Protein AF-A0A1E7NFL4-F1 (afdb_monomer)

Radius of gyration: 15.81 Å; Cα contacts (8 Å, |Δi|>4): 290; chains: 1; bounding box: 41×36×41 Å

Solvent-accessible surface area (backbone atoms only — not comparable to full-atom values): 8988 Å² total; per-residue (Å²): 135,81,64,48,80,35,63,82,38,71,66,28,49,54,52,37,51,53,41,48,61,56,26,74,78,35,94,58,37,46,62,51,63,49,19,28,38,31,76,97,78,57,69,37,39,40,35,35,43,35,38,39,38,84,53,74,52,49,73,69,53,46,53,51,51,53,48,47,70,73,56,59,81,64,55,93,66,40,46,73,45,66,51,76,75,41,83,42,77,60,50,99,85,60,69,61,35,41,32,27,46,34,39,37,36,48,76,66,63,48,101,82,66,69,34,75,45,59,26,43,38,33,35,38,71,56,61,34,39,37,38,42,33,44,32,37,64,92,52,74,86,63,41,66,58,51,52,33,50,51,54,48,54,50,50,55,57,57,64,72,73,113

Structure (mmCIF, N/CA/C/O backbone):
data_AF-A0A1E7NFL4-F1
#
_entry.id   AF-A0A1E7NFL4-F1
#
loop_
_atom_site.group_PDB
_atom_site.id
_atom_site.type_symbol
_atom_site.label_atom_id
_atom_site.label_alt_id
_atom_site.label_comp_id
_atom_site.label_asym_id
_atom_site.label_entity_id
_atom_site.label_seq_id
_atom_site.pdbx_PDB_ins_code
_atom_site.Cartn_x
_atom_site.Cartn_y
_atom_site.Cartn_z
_atom_site.occupancy
_atom_site.B_iso_or_equiv
_atom_site.auth_seq_id
_atom_site.auth_comp_id
_atom_site.auth_asym_id
_atom_site.auth_atom_id
_atom_site.pdbx_PDB_model_num
ATOM 1 N N . MET A 1 1 ? 3.216 -20.822 -11.604 1.00 42.62 1 MET A N 1
ATOM 2 C CA . MET A 1 1 ? 3.741 -20.944 -10.227 1.00 42.62 1 MET A CA 1
ATOM 3 C C . MET A 1 1 ? 3.731 -19.546 -9.633 1.00 42.62 1 MET A C 1
ATOM 5 O O . MET A 1 1 ? 4.211 -18.642 -10.302 1.00 42.62 1 MET A O 1
ATOM 9 N N . GLY A 1 2 ? 3.059 -19.347 -8.496 1.00 62.16 2 GLY A N 1
ATOM 10 C CA . GLY A 1 2 ? 2.881 -18.023 -7.884 1.00 62.16 2 GLY A CA 1
ATOM 11 C C . GLY A 1 2 ? 4.142 -17.530 -7.170 1.00 62.16 2 GLY A C 1
ATOM 12 O O . GLY A 1 2 ? 5.002 -18.336 -6.819 1.00 62.16 2 GLY A O 1
ATOM 13 N N . MET A 1 3 ? 4.249 -16.214 -6.976 1.00 72.50 3 MET A N 1
ATOM 14 C CA . MET A 1 3 ? 5.311 -15.600 -6.170 1.00 72.50 3 MET A CA 1
ATOM 15 C C . MET A 1 3 ? 5.222 -16.091 -4.722 1.00 72.50 3 MET A C 1
ATOM 17 O O . MET A 1 3 ? 4.127 -16.214 -4.174 1.00 72.50 3 MET A O 1
ATOM 21 N N . ALA A 1 4 ? 6.366 -16.370 -4.101 1.00 76.12 4 ALA A N 1
ATOM 22 C CA . ALA A 1 4 ? 6.408 -16.786 -2.706 1.00 76.12 4 ALA A CA 1
ATOM 23 C C . ALA A 1 4 ? 6.430 -15.557 -1.792 1.00 76.12 4 ALA A C 1
ATOM 25 O O . ALA A 1 4 ? 7.061 -14.544 -2.106 1.00 76.12 4 ALA A O 1
ATOM 26 N N . ARG A 1 5 ? 5.773 -15.659 -0.633 1.00 82.44 5 ARG A N 1
ATOM 27 C CA . ARG A 1 5 ? 5.904 -14.653 0.422 1.00 82.44 5 ARG A CA 1
ATOM 28 C C . ARG A 1 5 ? 7.361 -14.598 0.875 1.00 82.44 5 ARG A C 1
ATOM 30 O O . ARG A 1 5 ? 7.918 -15.610 1.296 1.00 82.44 5 ARG A O 1
ATOM 37 N N . ASN A 1 6 ? 7.964 -13.418 0.816 1.00 84.75 6 ASN A N 1
ATOM 38 C CA . ASN A 1 6 ? 9.327 -13.177 1.265 1.00 84.75 6 ASN A CA 1
ATOM 39 C C . ASN A 1 6 ? 9.434 -11.815 1.959 1.00 84.75 6 ASN A C 1
ATOM 41 O O . ASN A 1 6 ? 9.888 -10.816 1.392 1.00 84.75 6 ASN A O 1
ATOM 45 N N . ASP A 1 7 ? 9.083 -11.806 3.241 1.00 81.88 7 ASP A N 1
ATOM 46 C CA . ASP A 1 7 ? 9.141 -10.614 4.093 1.00 81.88 7 ASP A CA 1
ATOM 47 C C . ASP A 1 7 ? 10.580 -10.178 4.443 1.00 81.88 7 ASP A C 1
ATOM 49 O O . ASP A 1 7 ? 10.781 -9.146 5.094 1.00 81.88 7 ASP A O 1
ATOM 53 N N . HIS A 1 8 ? 11.583 -10.948 4.010 1.00 84.31 8 HIS A N 1
ATOM 54 C CA . HIS A 1 8 ? 13.008 -10.666 4.193 1.00 84.31 8 HIS A CA 1
ATOM 55 C C . HIS A 1 8 ? 13.695 -10.169 2.909 1.00 84.31 8 HIS A C 1
ATOM 57 O O . HIS A 1 8 ? 14.888 -9.849 2.956 1.00 84.31 8 HIS A O 1
ATOM 63 N N . SER A 1 9 ? 12.957 -10.078 1.795 1.00 83.75 9 SER A N 1
ATOM 64 C CA . SER A 1 9 ? 13.431 -9.496 0.533 1.00 83.75 9 SER A CA 1
ATOM 65 C C . SER A 1 9 ? 13.884 -8.046 0.710 1.00 83.75 9 SER A C 1
ATOM 67 O O . SER A 1 9 ? 13.502 -7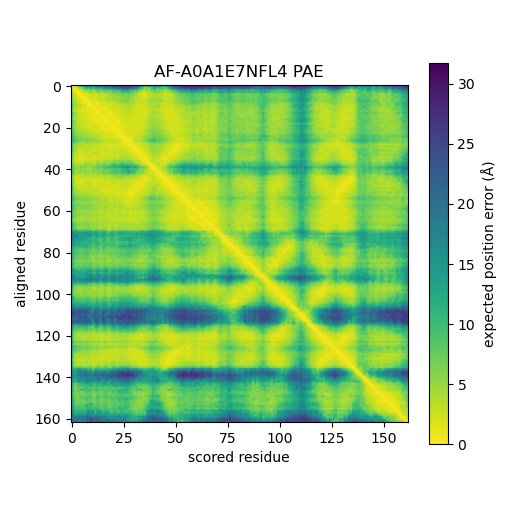.360 1.667 1.00 83.75 9 SER A O 1
ATOM 69 N 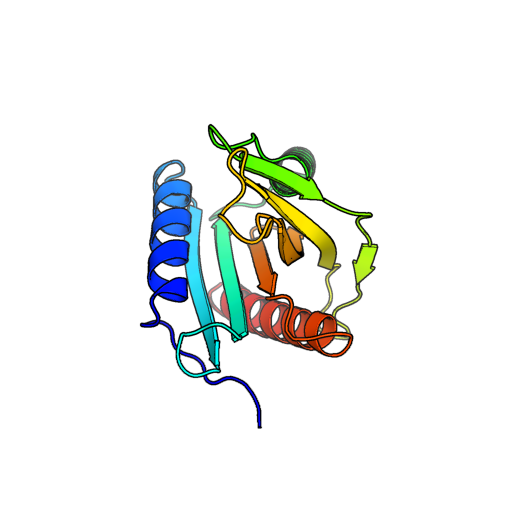N . ASN A 1 10 ? 14.701 -7.556 -0.224 1.00 82.12 10 ASN A N 1
ATOM 70 C CA . ASN A 1 10 ? 15.145 -6.161 -0.189 1.00 82.12 10 ASN A CA 1
ATOM 71 C C . ASN A 1 10 ? 13.955 -5.203 -0.321 1.00 82.12 10 ASN A C 1
ATOM 73 O O . ASN A 1 10 ? 13.882 -4.208 0.401 1.00 82.12 10 ASN A O 1
ATOM 77 N N . MET A 1 11 ? 12.980 -5.570 -1.154 1.00 80.31 11 MET A N 1
ATOM 78 C CA . MET A 1 11 ? 11.744 -4.816 -1.322 1.00 80.31 11 MET A CA 1
ATOM 79 C C . MET A 1 11 ? 10.913 -4.765 -0.029 1.00 80.31 11 MET A C 1
ATOM 81 O O . MET A 1 11 ? 10.497 -3.690 0.401 1.00 80.31 11 MET A O 1
ATOM 85 N N . ALA A 1 12 ? 10.735 -5.901 0.658 1.00 83.50 12 ALA A N 1
ATOM 86 C CA . ALA A 1 12 ? 10.023 -5.935 1.938 1.00 83.50 12 ALA A CA 1
ATOM 87 C C . ALA A 1 12 ? 10.694 -5.066 3.009 1.00 83.50 12 ALA A C 1
ATOM 89 O O . ALA A 1 12 ? 10.008 -4.427 3.804 1.00 83.50 12 ALA A O 1
ATOM 90 N N . LYS A 1 13 ? 12.033 -5.046 3.050 1.00 87.25 13 LYS A N 1
ATOM 91 C CA . LYS A 1 13 ? 12.793 -4.224 4.003 1.00 87.25 13 LYS A CA 1
ATOM 92 C C . LYS A 1 13 ? 12.604 -2.732 3.741 1.00 87.25 13 LYS A C 1
ATOM 94 O O . LYS A 1 13 ? 12.324 -2.008 4.693 1.00 87.25 13 LYS A O 1
ATOM 99 N N . LEU A 1 14 ? 12.724 -2.304 2.482 1.00 84.69 14 LEU A N 1
ATOM 100 C CA . LEU A 1 14 ? 12.541 -0.907 2.079 1.00 84.69 14 LEU A CA 1
ATOM 101 C C . LEU A 1 14 ? 11.153 -0.403 2.488 1.00 84.69 14 LEU A C 1
ATOM 103 O O . LEU A 1 14 ? 11.016 0.575 3.216 1.00 84.69 14 LEU A O 1
ATOM 107 N N . ILE A 1 15 ? 10.123 -1.144 2.096 1.00 85.44 15 ILE A N 1
ATOM 108 C CA . ILE A 1 15 ? 8.734 -0.757 2.329 1.00 85.44 15 ILE A CA 1
ATOM 109 C C . ILE A 1 15 ? 8.381 -0.809 3.818 1.00 85.44 15 ILE A C 1
ATOM 111 O O . ILE A 1 15 ? 7.658 0.050 4.321 1.00 85.44 15 ILE A O 1
ATOM 115 N N . ARG A 1 16 ? 8.937 -1.768 4.567 1.00 89.19 16 ARG A N 1
ATOM 116 C CA . ARG A 1 16 ? 8.783 -1.809 6.025 1.00 89.19 16 ARG A CA 1
ATOM 117 C C . ARG A 1 16 ? 9.377 -0.569 6.681 1.00 89.19 16 ARG A C 1
ATOM 119 O O . ARG A 1 16 ? 8.759 -0.028 7.593 1.00 89.19 16 ARG A O 1
ATOM 126 N N . GLN A 1 17 ? 10.547 -0.119 6.232 1.00 88.44 17 GLN A N 1
ATOM 127 C CA . GLN A 1 17 ? 11.176 1.090 6.756 1.00 88.44 17 GLN A CA 1
ATOM 128 C C . GLN A 1 17 ? 10.303 2.326 6.501 1.00 88.44 17 GLN A C 1
ATOM 130 O O . GLN A 1 17 ? 10.087 3.113 7.421 1.00 88.44 17 GLN A O 1
ATOM 135 N N . GLU A 1 18 ? 9.760 2.477 5.291 1.00 86.12 18 GLU A N 1
ATOM 136 C CA . GLU A 1 18 ? 8.845 3.575 4.949 1.00 86.12 18 GLU A CA 1
ATOM 137 C C . GLU A 1 18 ? 7.557 3.531 5.780 1.00 86.12 18 GLU A C 1
ATOM 139 O O . GLU A 1 18 ? 7.163 4.529 6.387 1.00 86.12 18 GLU A O 1
ATOM 144 N N . SER A 1 19 ? 6.946 2.350 5.877 1.00 87.56 19 SER A N 1
ATOM 145 C CA . SER A 1 19 ? 5.738 2.103 6.662 1.00 87.56 19 SER A CA 1
ATOM 146 C C . SER A 1 19 ? 5.940 2.436 8.143 1.00 87.56 19 SER A C 1
ATOM 148 O O . SER A 1 19 ? 5.137 3.147 8.747 1.00 87.56 19 SER A O 1
ATOM 150 N N . GLN A 1 20 ? 7.044 1.978 8.736 1.00 89.12 20 GLN A N 1
ATOM 151 C CA . GLN A 1 20 ? 7.377 2.265 10.131 1.00 89.12 20 GLN A CA 1
ATOM 152 C C . GLN A 1 20 ? 7.687 3.747 10.355 1.00 89.12 20 GLN A C 1
ATOM 154 O O . GLN A 1 20 ? 7.259 4.305 11.362 1.00 89.12 20 GLN A O 1
ATOM 159 N N . ALA A 1 21 ? 8.382 4.404 9.423 1.00 87.56 21 ALA A N 1
ATOM 160 C CA . ALA A 1 21 ? 8.667 5.834 9.511 1.00 87.56 21 ALA A CA 1
ATOM 161 C C . ALA A 1 21 ? 7.396 6.692 9.422 1.00 87.56 21 ALA A C 1
ATOM 163 O O . ALA A 1 21 ? 7.332 7.753 10.046 1.00 87.56 21 ALA A O 1
ATOM 164 N N . LEU A 1 22 ? 6.388 6.246 8.665 1.00 85.56 22 LEU A N 1
ATOM 165 C CA . LEU A 1 22 ? 5.081 6.894 8.624 1.00 85.56 22 LEU A CA 1
ATOM 166 C C . LEU A 1 22 ? 4.306 6.661 9.925 1.00 85.56 22 LEU A C 1
ATOM 168 O O . LEU A 1 22 ? 3.847 7.627 10.531 1.00 85.56 22 LEU A O 1
ATOM 172 N N . ALA A 1 23 ? 4.212 5.409 10.380 1.00 88.00 23 ALA A N 1
ATOM 173 C CA . ALA A 1 23 ? 3.509 5.051 11.612 1.00 88.00 23 ALA A CA 1
ATOM 174 C C . ALA A 1 23 ? 4.121 5.728 12.848 1.00 88.00 23 ALA A C 1
ATOM 176 O O . ALA A 1 23 ? 3.397 6.224 13.695 1.00 88.00 23 ALA A O 1
ATOM 177 N N . ALA A 1 24 ? 5.447 5.874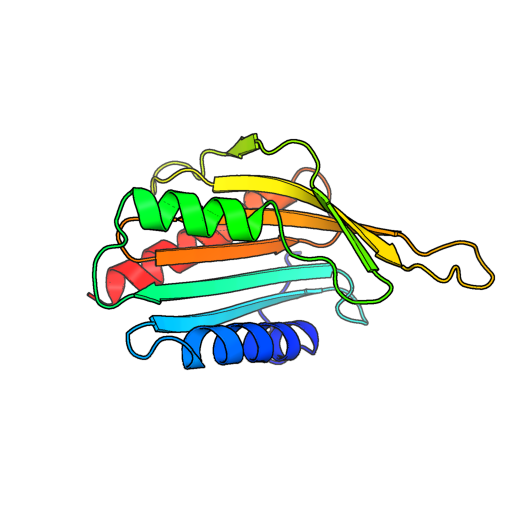 12.920 1.00 89.56 24 ALA A N 1
ATOM 178 C CA . ALA A 1 24 ? 6.121 6.549 14.033 1.00 89.56 24 ALA A CA 1
ATOM 179 C C . ALA A 1 24 ? 5.716 8.028 14.216 1.00 89.56 24 ALA A C 1
ATOM 181 O O . ALA A 1 24 ? 5.965 8.603 15.274 1.00 89.56 24 ALA A O 1
ATOM 182 N N . ARG A 1 25 ? 5.094 8.657 13.207 1.00 89.50 25 ARG A N 1
ATOM 183 C CA . ARG A 1 25 ? 4.550 10.024 13.307 1.00 89.50 25 ARG A CA 1
ATOM 184 C C . ARG A 1 25 ? 3.199 10.071 14.028 1.00 89.50 25 ARG A C 1
ATOM 186 O O . ARG A 1 25 ? 2.769 11.160 14.403 1.00 89.50 25 ARG A O 1
ATOM 193 N N . TYR A 1 26 ? 2.549 8.922 14.208 1.00 88.25 26 TYR A N 1
ATOM 194 C CA . TYR A 1 26 ? 1.193 8.787 14.730 1.00 88.25 26 TYR A CA 1
ATOM 195 C C . TYR A 1 26 ? 1.141 7.653 15.771 1.00 88.25 26 TYR A C 1
ATOM 197 O O . TYR A 1 26 ? 1.154 6.480 15.406 1.00 88.25 26 TYR A O 1
ATOM 205 N N . PRO A 1 27 ? 1.103 7.966 17.077 1.00 88.19 27 PRO A N 1
ATOM 206 C CA . PRO A 1 27 ? 1.218 6.958 18.134 1.00 88.19 27 PRO A CA 1
ATOM 207 C C . PRO A 1 27 ? 0.044 5.968 18.193 1.00 88.19 27 PRO A C 1
ATOM 209 O O . PRO A 1 27 ? 0.203 4.894 18.760 1.00 88.19 27 PRO A O 1
ATOM 212 N N . ASP A 1 28 ? -1.101 6.322 17.610 1.00 90.38 28 ASP A N 1
ATOM 213 C CA . ASP A 1 28 ? -2.316 5.508 17.490 1.00 90.38 28 ASP A CA 1
ATOM 214 C C . ASP A 1 28 ? -2.389 4.723 16.169 1.00 90.38 28 ASP A C 1
ATOM 216 O O . ASP A 1 28 ? -3.452 4.211 15.812 1.00 90.38 28 ASP A O 1
ATOM 220 N N . VAL A 1 29 ? -1.289 4.683 15.405 1.00 90.25 29 VAL A N 1
ATOM 221 C CA . VAL A 1 29 ? -1.194 3.973 14.129 1.00 90.25 29 VAL A CA 1
ATOM 222 C C . VAL A 1 29 ? -0.184 2.839 14.227 1.00 90.25 29 VAL A C 1
ATOM 224 O O . VAL A 1 29 ? 1.010 3.027 14.464 1.00 90.25 29 VAL A O 1
ATOM 227 N N . HIS A 1 30 ? -0.661 1.640 13.934 1.00 89.12 30 HIS A N 1
ATOM 228 C CA . HIS A 1 30 ? 0.133 0.434 13.810 1.00 89.12 30 HIS A CA 1
ATOM 229 C C . HIS A 1 30 ? 0.311 0.095 12.342 1.00 89.12 30 HIS A C 1
ATOM 231 O O . HIS A 1 30 ? -0.603 0.264 11.541 1.00 89.12 30 HIS A O 1
ATOM 237 N N . SER A 1 31 ? 1.493 -0.390 11.968 1.00 89.25 31 SER A N 1
ATOM 238 C CA . SER A 1 31 ? 1.740 -0.787 10.587 1.00 89.25 31 SER 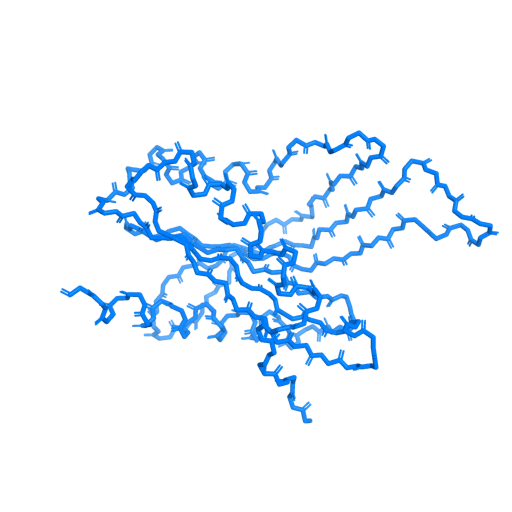A CA 1
ATOM 239 C C . SER A 1 31 ? 2.259 -2.203 10.470 1.00 89.25 31 SER A C 1
ATOM 241 O O . SER A 1 31 ? 2.939 -2.731 11.352 1.00 89.25 31 SER A O 1
ATOM 243 N N . THR A 1 32 ? 1.927 -2.824 9.350 1.00 86.62 32 THR A N 1
ATOM 244 C CA . THR A 1 32 ? 2.415 -4.137 8.971 1.00 86.62 32 THR A CA 1
ATOM 245 C C . THR A 1 32 ? 2.757 -4.139 7.490 1.00 86.62 32 THR A C 1
ATOM 247 O O . THR A 1 32 ? 2.188 -3.397 6.687 1.00 86.62 32 THR A O 1
ATOM 250 N N . THR A 1 33 ? 3.734 -4.962 7.129 1.00 86.62 33 THR A N 1
ATOM 251 C CA . THR A 1 33 ? 4.244 -5.039 5.764 1.00 86.62 33 THR A CA 1
ATOM 252 C C . THR A 1 33 ? 4.375 -6.491 5.362 1.00 86.62 33 THR A C 1
ATOM 254 O O . THR A 1 33 ? 4.875 -7.314 6.133 1.00 86.62 33 THR A O 1
ATOM 257 N N . THR A 1 34 ? 3.962 -6.805 4.142 1.00 83.94 34 THR A N 1
ATOM 258 C CA . THR A 1 34 ? 4.205 -8.108 3.517 1.00 83.94 34 THR A CA 1
ATOM 259 C C . THR A 1 34 ? 4.656 -7.896 2.088 1.00 83.94 34 THR A C 1
ATOM 261 O O . THR A 1 34 ? 4.222 -6.950 1.428 1.00 83.94 34 THR A O 1
ATOM 264 N N . ALA A 1 35 ? 5.537 -8.770 1.615 1.00 85.00 35 ALA A N 1
ATOM 265 C CA . ALA A 1 35 ? 5.914 -8.801 0.214 1.00 85.00 35 ALA A CA 1
ATOM 266 C C . ALA A 1 35 ? 5.890 -10.228 -0.324 1.00 85.00 35 ALA A C 1
ATOM 268 O O . ALA A 1 35 ? 6.332 -11.174 0.329 1.00 85.00 35 ALA A O 1
ATOM 269 N N . TYR A 1 36 ? 5.422 -10.349 -1.553 1.00 81.44 36 TYR A N 1
ATOM 270 C CA . TYR A 1 36 ? 5.579 -11.509 -2.406 1.00 81.44 36 TYR A CA 1
ATOM 271 C C . TYR A 1 36 ? 6.572 -11.119 -3.484 1.00 81.44 36 TYR A C 1
ATOM 273 O O . TYR A 1 36 ? 6.384 -10.094 -4.132 1.00 81.44 36 TYR A O 1
ATOM 281 N N . VAL A 1 37 ? 7.633 -11.898 -3.654 1.00 81.12 37 VAL A N 1
ATOM 282 C CA . VAL A 1 37 ? 8.658 -11.605 -4.661 1.00 81.12 37 VAL A CA 1
ATOM 283 C C . VAL A 1 37 ? 8.925 -12.834 -5.514 1.00 81.12 37 VAL A C 1
ATOM 285 O O . VAL A 1 37 ? 8.700 -13.976 -5.101 1.00 81.12 37 VAL A O 1
ATOM 288 N N . GLY A 1 38 ? 9.387 -12.593 -6.728 1.00 76.50 38 GLY A N 1
ATOM 289 C CA . GLY A 1 38 ? 9.797 -13.602 -7.683 1.00 76.50 38 GLY A CA 1
ATOM 290 C C . GLY A 1 38 ? 10.800 -13.028 -8.674 1.00 76.50 38 GLY A C 1
ATOM 291 O O . GLY A 1 38 ? 11.008 -11.819 -8.756 1.00 76.50 38 GLY A O 1
ATOM 292 N N . GLY A 1 39 ? 11.401 -13.914 -9.463 1.00 73.94 39 GLY A N 1
ATOM 293 C CA . GLY A 1 39 ? 12.563 -13.560 -10.272 1.00 73.94 39 GLY A CA 1
ATOM 294 C C . GLY A 1 39 ? 13.872 -13.758 -9.511 1.00 73.94 39 GLY A C 1
ATOM 295 O O . GLY A 1 39 ? 13.876 -14.212 -8.367 1.00 73.94 39 GLY A O 1
ATOM 296 N N . THR A 1 40 ? 14.993 -13.497 -10.177 1.00 72.69 40 THR A N 1
ATOM 297 C CA . THR A 1 40 ? 16.330 -13.751 -9.595 1.00 72.69 40 THR A CA 1
ATOM 298 C C . THR A 1 40 ? 16.805 -12.589 -8.719 1.00 72.69 40 THR A C 1
ATOM 300 O O . THR A 1 40 ? 17.646 -12.772 -7.843 1.00 72.69 40 THR A O 1
ATOM 303 N N . PHE A 1 41 ? 16.242 -11.402 -8.935 1.00 71.88 41 PHE A N 1
ATOM 304 C CA . PHE A 1 41 ? 16.649 -10.131 -8.347 1.00 71.88 41 PHE A CA 1
ATOM 305 C C . PHE A 1 41 ? 15.466 -9.370 -7.724 1.00 71.88 41 PHE A C 1
ATOM 307 O O . PHE A 1 41 ? 15.524 -8.149 -7.600 1.00 71.88 41 PHE A O 1
ATOM 314 N N . ASP A 1 42 ? 14.404 -10.079 -7.323 1.00 73.56 42 ASP A N 1
ATOM 315 C CA . ASP A 1 42 ? 13.152 -9.504 -6.806 1.00 73.56 42 ASP A CA 1
ATOM 316 C C . ASP A 1 42 ? 12.442 -8.563 -7.813 1.00 73.56 42 ASP A C 1
ATOM 318 O O . ASP A 1 42 ? 11.707 -7.656 -7.422 1.00 73.56 42 ASP A O 1
ATOM 322 N N . GLU A 1 43 ? 12.649 -8.762 -9.121 1.00 72.88 43 GLU A N 1
ATOM 323 C CA . GLU A 1 43 ? 12.084 -7.914 -10.182 1.00 72.88 43 GLU A CA 1
ATOM 324 C C . GLU A 1 43 ? 10.561 -8.068 -10.343 1.00 72.88 43 GLU A C 1
ATOM 326 O O . GLU A 1 43 ? 9.865 -7.151 -10.790 1.00 72.88 43 GLU A O 1
ATOM 331 N N . ASN A 1 44 ? 10.024 -9.217 -9.929 1.00 78.56 44 ASN A N 1
ATOM 332 C CA . ASN A 1 44 ? 8.590 -9.436 -9.823 1.00 78.56 44 ASN A CA 1
ATOM 333 C C . ASN A 1 44 ? 8.200 -9.280 -8.365 1.00 78.56 44 ASN A C 1
ATOM 335 O O . ASN A 1 44 ? 8.671 -10.046 -7.525 1.00 78.56 44 ASN A O 1
ATOM 339 N N . TYR A 1 45 ? 7.339 -8.321 -8.052 1.00 79.62 45 TYR A N 1
ATOM 340 C CA . TYR A 1 45 ? 6.907 -8.138 -6.679 1.00 79.62 45 TYR A CA 1
ATOM 341 C C . TYR A 1 45 ? 5.443 -7.742 -6.578 1.00 79.62 45 TYR A C 1
ATOM 343 O O . TYR A 1 45 ? 4.887 -7.058 -7.437 1.00 79.62 45 TYR A O 1
ATOM 351 N N . VAL A 1 46 ? 4.851 -8.141 -5.458 1.00 81.88 46 VAL A N 1
ATOM 352 C CA . VAL A 1 46 ? 3.663 -7.511 -4.902 1.00 81.88 46 VAL A CA 1
ATOM 353 C C . VAL A 1 46 ? 3.944 -7.170 -3.457 1.00 81.88 46 VAL A C 1
ATOM 355 O O . VAL A 1 46 ? 4.336 -8.025 -2.663 1.00 81.88 46 VAL A O 1
ATOM 358 N N . THR A 1 47 ? 3.758 -5.912 -3.108 1.00 84.81 47 THR A N 1
ATOM 359 C CA . THR A 1 47 ? 4.090 -5.382 -1.793 1.00 84.81 47 THR A CA 1
ATOM 360 C C . THR A 1 47 ? 2.866 -4.765 -1.174 1.00 84.81 47 THR A C 1
ATOM 362 O O . THR A 1 47 ? 2.040 -4.186 -1.873 1.00 84.81 47 THR A O 1
ATOM 365 N N . VAL A 1 48 ? 2.745 -4.886 0.143 1.00 84.19 48 VAL A N 1
ATOM 366 C CA . VAL A 1 48 ? 1.642 -4.292 0.888 1.00 84.19 48 VAL A CA 1
ATOM 367 C C . VAL A 1 48 ? 2.161 -3.576 2.110 1.00 84.19 48 VAL A C 1
ATOM 369 O O . VAL A 1 48 ? 2.844 -4.169 2.944 1.00 84.19 48 VAL A O 1
ATOM 372 N N . MET A 1 49 ? 1.781 -2.307 2.211 1.00 88.69 49 MET A N 1
ATOM 373 C CA . MET A 1 49 ? 1.823 -1.514 3.431 1.00 88.69 49 MET A CA 1
ATOM 374 C C . MET A 1 49 ? 0.407 -1.417 3.964 1.00 88.69 49 MET A C 1
ATOM 376 O O . MET A 1 49 ? -0.449 -0.840 3.296 1.00 88.69 49 MET A O 1
ATOM 380 N N . ALA A 1 50 ? 0.157 -1.963 5.146 1.00 87.62 50 ALA A N 1
ATOM 381 C CA . ALA A 1 50 ? -1.121 -1.808 5.817 1.00 87.62 50 ALA A CA 1
ATOM 382 C C . ALA A 1 50 ? -0.937 -1.049 7.128 1.00 87.62 50 ALA A C 1
ATOM 384 O O . ALA A 1 50 ? 0.027 -1.272 7.864 1.00 87.62 50 ALA A O 1
ATOM 385 N N . PHE A 1 51 ? -1.884 -0.163 7.401 1.00 88.75 51 PHE A N 1
ATOM 386 C CA . PHE A 1 51 ? -1.964 0.650 8.597 1.00 88.75 51 PHE A CA 1
ATOM 387 C C . PHE A 1 51 ? -3.297 0.388 9.279 1.00 88.75 51 PHE A C 1
ATOM 389 O O . PHE A 1 51 ? -4.343 0.339 8.632 1.00 88.75 51 PHE A O 1
ATOM 396 N N . GLU A 1 52 ? -3.248 0.250 10.589 1.00 89.00 52 GLU A N 1
ATOM 397 C CA . GLU A 1 52 ? -4.400 0.166 11.466 1.00 89.00 52 GLU A CA 1
ATOM 398 C C . GLU A 1 52 ? -4.335 1.332 12.439 1.00 89.00 52 GLU A C 1
ATOM 400 O O . GLU A 1 52 ? -3.269 1.649 12.962 1.00 89.00 52 GLU A O 1
ATOM 405 N N . LYS A 1 53 ? -5.475 1.974 12.661 1.00 89.25 53 LYS A N 1
ATOM 406 C CA . LYS A 1 53 ? -5.644 3.021 13.654 1.00 89.25 53 LYS A CA 1
ATOM 407 C C . LYS A 1 53 ? -6.512 2.501 14.798 1.00 89.25 53 LYS A C 1
ATOM 409 O O . LYS A 1 53 ? -7.527 1.843 14.551 1.00 89.25 53 LYS A O 1
ATOM 414 N N . ASP A 1 54 ? -6.182 2.879 16.030 1.00 88.94 54 ASP A N 1
ATOM 415 C CA . ASP A 1 54 ? -6.946 2.494 17.233 1.00 88.94 54 ASP A CA 1
ATOM 416 C C . ASP A 1 54 ? -8.390 3.024 17.230 1.00 88.94 54 ASP A C 1
ATOM 418 O O . ASP A 1 54 ? -9.278 2.509 17.909 1.00 88.94 54 ASP A O 1
ATOM 422 N N . SER A 1 55 ? -8.640 4.078 16.454 1.00 88.81 55 SER A N 1
ATOM 423 C CA . SER A 1 55 ? -9.939 4.731 16.316 1.00 88.81 55 SER A CA 1
ATOM 424 C C . SER A 1 55 ? -10.392 4.783 14.863 1.00 88.81 55 SER A C 1
ATOM 426 O O . SER A 1 55 ? -9.593 4.684 13.931 1.00 88.81 55 SER A O 1
ATOM 428 N N . ALA A 1 56 ? -11.693 4.994 14.663 1.00 89.38 56 ALA A N 1
ATOM 429 C CA . ALA A 1 56 ? -12.232 5.181 13.328 1.00 89.38 56 ALA A CA 1
ATOM 430 C C . ALA A 1 56 ? -11.605 6.401 12.615 1.00 89.38 56 ALA A C 1
ATOM 432 O O . ALA A 1 56 ? -11.314 7.441 13.218 1.00 89.38 56 ALA A O 1
ATOM 433 N N . ILE A 1 57 ? -11.414 6.270 11.308 1.00 90.00 57 ILE A N 1
ATOM 434 C CA . ILE A 1 57 ? -11.007 7.320 10.383 1.00 90.00 57 ILE A CA 1
ATOM 435 C C . ILE A 1 57 ? -12.280 8.060 9.959 1.00 90.00 57 ILE A C 1
ATOM 437 O O . ILE A 1 57 ? -13.219 7.461 9.438 1.00 90.00 57 ILE A O 1
ATOM 441 N N . SER A 1 58 ? -12.321 9.375 10.179 1.00 91.12 58 SER A N 1
ATOM 442 C CA . SER A 1 58 ? -13.436 10.216 9.726 1.00 91.12 58 SER A CA 1
ATOM 443 C C . SER A 1 58 ? -13.493 10.288 8.200 1.00 91.12 58 SER A C 1
ATOM 445 O O . SER A 1 58 ? -12.462 10.177 7.543 1.00 91.12 58 SER A O 1
ATOM 447 N N . ASP A 1 59 ? -14.656 10.570 7.611 1.00 89.44 59 ASP A N 1
ATOM 448 C CA . ASP A 1 59 ? -14.792 10.691 6.146 1.00 89.44 59 ASP A CA 1
ATOM 449 C C . ASP A 1 59 ? -13.848 11.741 5.534 1.00 89.44 59 ASP A C 1
ATOM 451 O O . ASP A 1 59 ? -13.282 11.545 4.452 1.00 89.44 59 ASP A O 1
ATOM 455 N N . GLN A 1 60 ? -13.606 12.836 6.263 1.00 90.44 60 GLN A N 1
ATOM 456 C CA . GLN A 1 60 ? -12.596 13.827 5.896 1.00 90.44 60 GLN A CA 1
ATOM 457 C C . GLN A 1 60 ? -11.186 13.221 5.906 1.00 90.44 60 GLN A C 1
ATOM 459 O O . GLN A 1 60 ? -10.431 13.424 4.955 1.00 90.44 60 GLN A O 1
ATOM 464 N N . GLY A 1 61 ? -10.838 12.453 6.942 1.00 90.19 61 GLY A N 1
ATOM 465 C CA . GLY A 1 61 ? -9.564 11.740 7.025 1.00 90.19 61 GLY A CA 1
ATOM 466 C C . GLY A 1 61 ? -9.392 10.726 5.894 1.00 90.19 61 GLY A C 1
ATOM 467 O O . GLY A 1 61 ? -8.338 10.693 5.264 1.00 90.19 61 GLY A O 1
ATOM 468 N N . ARG A 1 62 ? -10.445 9.971 5.553 1.00 88.44 62 ARG A N 1
ATOM 469 C CA . ARG A 1 62 ? -10.437 9.020 4.427 1.00 88.44 62 ARG A CA 1
ATOM 470 C C . ARG A 1 62 ? -10.119 9.731 3.113 1.00 88.44 62 ARG A C 1
ATOM 472 O O . ARG A 1 62 ? -9.250 9.293 2.363 1.00 88.44 62 ARG A O 1
ATOM 479 N N . SER A 1 63 ? -10.767 10.872 2.877 1.00 87.25 63 SER A N 1
ATOM 480 C CA . SER A 1 63 ? -10.547 11.696 1.683 1.00 87.25 63 SER A CA 1
ATOM 481 C C . SER A 1 63 ? -9.124 12.266 1.619 1.00 87.25 63 SER A C 1
ATOM 483 O O . SER A 1 63 ? -8.513 12.277 0.552 1.00 87.25 63 SER A O 1
ATOM 485 N N . GLN A 1 64 ? -8.573 12.711 2.753 1.00 89.88 64 GLN A N 1
ATOM 486 C CA . GLN A 1 64 ? -7.201 13.226 2.840 1.00 89.88 64 GLN A CA 1
ATOM 487 C C . GLN A 1 64 ? -6.152 12.136 2.598 1.00 89.88 64 GLN A C 1
ATOM 489 O O . GLN A 1 64 ? -5.191 12.374 1.868 1.00 89.88 64 GLN A O 1
ATOM 494 N N . ILE A 1 65 ? -6.350 10.942 3.163 1.00 88.75 65 ILE A N 1
ATOM 495 C CA . ILE A 1 65 ? -5.463 9.791 2.957 1.00 88.75 65 ILE A CA 1
ATOM 496 C C . ILE A 1 65 ? -5.443 9.404 1.476 1.00 88.75 65 ILE A C 1
ATOM 498 O O . ILE A 1 65 ? -4.370 9.326 0.882 1.00 88.75 65 ILE A O 1
ATOM 502 N N . LEU A 1 66 ? -6.616 9.238 0.853 1.00 86.19 66 LEU A N 1
ATOM 503 C CA . LEU A 1 66 ? -6.710 8.919 -0.575 1.00 86.19 66 LEU A CA 1
ATOM 504 C C . LEU A 1 66 ? -6.071 10.006 -1.449 1.00 86.19 66 LEU A C 1
ATOM 506 O O . LEU A 1 66 ? -5.339 9.690 -2.383 1.00 86.19 66 LEU A O 1
ATOM 510 N N . ALA A 1 67 ? -6.289 11.285 -1.132 1.00 85.75 67 ALA A N 1
ATOM 511 C CA . ALA A 1 67 ? -5.644 12.379 -1.852 1.00 85.75 67 ALA A CA 1
ATOM 512 C C . ALA A 1 67 ? -4.112 12.335 -1.727 1.00 85.75 67 ALA A C 1
ATOM 514 O O . ALA A 1 67 ? -3.426 12.581 -2.715 1.00 85.75 67 ALA A O 1
ATOM 515 N N . GLY A 1 68 ? -3.577 11.998 -0.550 1.00 85.75 68 GLY A N 1
ATOM 516 C CA . GLY A 1 68 ? -2.136 11.845 -0.334 1.00 85.75 68 GLY A CA 1
ATOM 517 C C . GLY A 1 68 ? -1.527 10.676 -1.112 1.00 85.75 68 GLY A C 1
ATOM 518 O O . GLY A 1 68 ? -0.416 10.804 -1.620 1.00 85.75 68 GLY A O 1
ATOM 519 N N . ILE A 1 69 ? -2.266 9.572 -1.256 1.00 86.12 69 ILE A N 1
ATOM 520 C CA . ILE A 1 69 ? -1.845 8.402 -2.044 1.00 86.12 69 ILE A CA 1
ATOM 521 C C . ILE A 1 69 ? -1.785 8.739 -3.539 1.00 86.12 69 ILE A C 1
ATOM 523 O O . ILE A 1 69 ? -0.797 8.424 -4.195 1.00 86.12 69 ILE A O 1
ATOM 527 N N . TRP A 1 70 ? -2.817 9.400 -4.073 1.00 83.81 70 TRP A N 1
ATOM 528 C CA . TRP A 1 70 ? -2.938 9.681 -5.512 1.00 83.81 70 TRP A CA 1
ATOM 529 C C . TRP A 1 70 ? -2.279 10.984 -5.970 1.00 83.81 70 TRP A C 1
ATOM 531 O O . TRP A 1 70 ? -2.234 11.273 -7.163 1.00 83.81 70 TRP A O 1
ATOM 541 N N . ARG A 1 71 ? -1.810 11.815 -5.038 1.00 77.50 71 ARG A N 1
ATOM 542 C CA . ARG A 1 71 ? -1.075 13.052 -5.332 1.00 77.50 71 ARG A CA 1
ATOM 543 C C . ARG A 1 71 ? 0.154 13.152 -4.431 1.00 77.50 71 ARG A C 1
ATOM 545 O O . ARG A 1 71 ? 0.249 14.104 -3.649 1.00 77.50 71 ARG A O 1
ATOM 552 N N . PRO A 1 72 ? 1.080 12.179 -4.490 1.00 70.62 72 PRO A N 1
ATOM 553 C CA . PRO A 1 72 ? 2.262 12.247 -3.656 1.00 70.62 72 PRO A CA 1
ATOM 554 C C . PRO A 1 72 ? 3.111 13.452 -4.065 1.00 70.62 72 PRO A C 1
ATOM 556 O O . PRO A 1 72 ? 3.165 13.847 -5.232 1.00 70.62 72 PRO A O 1
ATOM 559 N N . ALA A 1 73 ? 3.802 14.039 -3.092 1.00 68.25 73 ALA A N 1
ATOM 560 C CA . ALA A 1 73 ? 4.846 15.001 -3.399 1.00 68.25 73 ALA A CA 1
ATOM 561 C C . ALA A 1 73 ? 5.979 14.293 -4.160 1.00 68.25 73 ALA A C 1
ATOM 563 O O . ALA A 1 73 ? 6.409 13.206 -3.776 1.00 68.25 73 ALA A O 1
ATOM 564 N N . ASN A 1 74 ? 6.480 14.923 -5.222 1.00 75.31 74 ASN A N 1
ATOM 565 C CA . ASN A 1 74 ? 7.630 14.409 -5.958 1.00 75.31 74 ASN A CA 1
ATOM 566 C C . ASN A 1 74 ? 8.885 14.413 -5.073 1.00 75.31 74 ASN A C 1
ATOM 568 O O . ASN A 1 74 ? 9.193 15.418 -4.427 1.00 75.31 74 ASN A O 1
ATOM 572 N N . ALA A 1 75 ? 9.638 13.312 -5.089 1.00 69.25 75 ALA A N 1
ATOM 573 C CA . ALA A 1 75 ? 10.985 13.292 -4.531 1.00 69.25 75 ALA A CA 1
ATOM 574 C C . ALA A 1 75 ? 11.942 14.116 -5.422 1.00 69.25 75 ALA A C 1
ATOM 576 O O . ALA A 1 75 ? 11.750 14.167 -6.642 1.00 69.25 75 ALA A O 1
ATOM 577 N N . PRO A 1 76 ? 12.986 14.759 -4.863 1.00 77.31 76 PRO A N 1
ATOM 578 C CA . PRO A 1 76 ? 13.967 15.494 -5.660 1.00 77.31 76 PRO A CA 1
ATOM 579 C C . PRO A 1 76 ? 14.559 14.630 -6.784 1.00 77.31 76 PRO A C 1
ATOM 581 O O . PRO A 1 76 ? 15.072 13.544 -6.534 1.00 77.31 76 PRO A O 1
ATOM 584 N N . GLY A 1 77 ? 14.490 15.113 -8.029 1.00 75.81 77 GLY A N 1
ATOM 585 C CA . GLY A 1 77 ? 15.012 14.395 -9.200 1.00 75.81 77 GLY A CA 1
ATOM 586 C C . GLY A 1 77 ? 14.109 13.280 -9.745 1.00 75.81 77 GLY A C 1
ATOM 587 O O . GLY A 1 77 ? 14.508 12.595 -10.688 1.00 75.81 77 GLY A O 1
ATOM 588 N N . MET A 1 78 ? 12.899 13.109 -9.205 1.00 79.25 78 MET A N 1
ATOM 589 C CA . MET A 1 78 ? 11.915 12.129 -9.669 1.00 79.25 78 MET A CA 1
ATOM 590 C C . MET A 1 78 ? 10.562 12.799 -9.908 1.00 79.25 78 MET A C 1
ATOM 592 O O . MET A 1 78 ? 10.206 13.781 -9.263 1.00 79.25 78 MET A O 1
ATOM 596 N N . THR A 1 79 ? 9.794 12.286 -10.860 1.00 82.19 79 THR A N 1
ATOM 597 C CA . THR A 1 79 ? 8.402 12.686 -11.078 1.00 82.19 79 THR A CA 1
ATOM 598 C C . THR A 1 79 ? 7.535 11.446 -11.084 1.00 82.19 79 THR A C 1
ATOM 600 O O . THR A 1 79 ? 7.779 10.538 -11.877 1.00 82.19 79 THR A O 1
ATOM 603 N N . VAL A 1 80 ? 6.548 11.414 -10.194 1.00 81.62 80 VAL A N 1
ATOM 604 C CA . VAL A 1 80 ? 5.563 10.336 -10.107 1.00 81.62 80 VAL A CA 1
ATOM 605 C C . VAL A 1 80 ? 4.270 10.827 -10.745 1.00 81.62 80 VAL A C 1
ATOM 607 O O . VAL A 1 80 ? 3.773 11.902 -10.412 1.00 81.62 80 VAL A O 1
ATOM 610 N N . VAL A 1 81 ? 3.746 10.056 -11.693 1.00 81.44 81 VAL A N 1
ATOM 611 C CA . VAL A 1 81 ? 2.497 10.339 -12.398 1.00 81.44 81 VAL A CA 1
ATOM 612 C C . VAL A 1 81 ? 1.586 9.135 -12.264 1.00 81.44 81 VAL A C 1
ATOM 614 O O . VAL A 1 81 ? 1.939 8.037 -12.685 1.00 81.44 81 VAL A O 1
ATOM 617 N N . HIS A 1 82 ? 0.394 9.353 -11.725 1.00 82.38 82 HIS A N 1
ATOM 618 C CA . HIS A 1 82 ? -0.661 8.349 -11.714 1.00 82.38 82 HIS A CA 1
ATOM 619 C C . HIS A 1 82 ? -1.528 8.479 -12.962 1.00 82.38 82 HIS A C 1
ATOM 621 O O . HIS A 1 82 ? -1.922 9.579 -13.356 1.00 82.38 82 HIS A O 1
ATOM 627 N N . GLY A 1 83 ? -1.835 7.340 -13.570 1.00 80.12 83 GLY A N 1
ATOM 628 C CA . GLY A 1 83 ? -2.869 7.201 -14.579 1.00 80.12 83 GLY A CA 1
ATOM 629 C C . GLY A 1 83 ? -4.269 7.359 -13.985 1.00 80.12 83 GLY A C 1
ATOM 630 O O . GLY A 1 83 ? -4.467 7.804 -12.852 1.00 80.12 83 GLY A O 1
ATOM 631 N N . GLN A 1 84 ? -5.2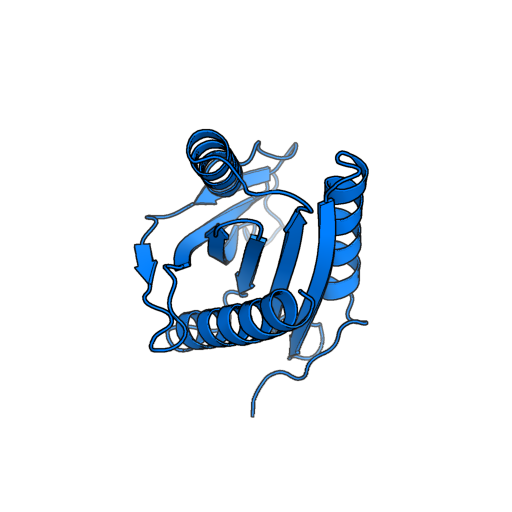79 6.987 -14.767 1.00 83.94 84 GLN A N 1
ATOM 632 C CA . GLN A 1 84 ? -6.663 7.077 -14.320 1.00 83.94 84 GLN A CA 1
ATOM 633 C C . GLN A 1 84 ? -6.929 6.111 -13.156 1.00 83.94 84 GLN A C 1
ATOM 635 O O . GLN A 1 84 ? -6.721 4.905 -13.279 1.00 83.94 84 GLN A O 1
ATOM 640 N N . VAL A 1 85 ? -7.446 6.644 -12.046 1.00 85.88 85 VAL A N 1
ATOM 641 C CA . VAL A 1 85 ? -7.911 5.833 -10.916 1.00 85.88 85 VAL A CA 1
ATOM 642 C C . VAL A 1 85 ? -9.202 5.117 -11.304 1.00 85.88 85 VAL A C 1
ATOM 644 O O . VAL A 1 85 ? -10.169 5.738 -11.752 1.00 85.88 85 VAL A O 1
ATOM 647 N N . SER A 1 86 ? -9.220 3.805 -11.104 1.00 83.44 86 SER A N 1
ATOM 648 C CA . SER A 1 86 ? -10.363 2.928 -11.335 1.00 83.44 86 SER A CA 1
ATOM 649 C C . SER A 1 86 ? -10.754 2.211 -10.045 1.00 83.44 86 SER A C 1
ATOM 651 O O . SER A 1 86 ? -9.901 1.861 -9.232 1.00 83.44 86 SER A O 1
ATOM 653 N N . ASN A 1 87 ? -12.057 2.016 -9.845 1.00 83.12 87 ASN A N 1
ATOM 654 C CA . ASN A 1 87 ? -12.568 1.218 -8.736 1.00 83.12 87 ASN A CA 1
ATOM 655 C C . ASN A 1 87 ? -12.604 -0.254 -9.152 1.00 83.12 87 ASN A C 1
ATOM 657 O O . ASN A 1 87 ? -13.150 -0.589 -10.203 1.00 83.12 87 ASN A O 1
ATOM 661 N N . VAL A 1 88 ? -12.075 -1.119 -8.298 1.00 75.44 88 VAL A N 1
ATOM 662 C CA . VAL A 1 88 ? -12.079 -2.570 -8.447 1.00 75.44 88 VAL A CA 1
ATOM 663 C C . VAL A 1 88 ? -12.834 -3.160 -7.264 1.00 75.44 88 VAL A C 1
ATOM 665 O O . VAL A 1 88 ? -12.543 -2.838 -6.109 1.00 75.44 88 VAL A O 1
ATOM 668 N N . ASP A 1 89 ? -13.811 -4.015 -7.559 1.00 72.00 89 ASP A N 1
ATOM 669 C CA . ASP A 1 89 ? -14.518 -4.800 -6.551 1.00 72.00 89 ASP A CA 1
ATOM 670 C C . ASP A 1 89 ? -13.659 -6.028 -6.174 1.00 72.00 89 ASP A C 1
ATOM 672 O O . ASP A 1 89 ? -13.411 -6.882 -7.031 1.00 72.00 89 ASP A O 1
ATOM 676 N N . PRO A 1 90 ? -13.172 -6.136 -4.923 1.00 62.75 90 PRO A N 1
ATOM 677 C CA . PRO A 1 90 ? -12.430 -7.293 -4.439 1.00 62.75 90 PRO A CA 1
ATOM 678 C C . PRO A 1 90 ? -13.321 -8.531 -4.218 1.00 62.75 90 PRO A C 1
ATOM 680 O O . PRO A 1 90 ? -12.799 -9.598 -3.895 1.00 62.75 90 PRO A O 1
ATOM 683 N N . GLY A 1 91 ? -14.643 -8.433 -4.387 1.00 65.06 91 GLY A N 1
ATOM 684 C CA . GLY A 1 91 ? -15.588 -9.542 -4.289 1.00 65.06 91 GLY A CA 1
ATOM 685 C C . GLY A 1 91 ? -16.222 -9.696 -2.902 1.00 65.06 91 GLY A C 1
ATOM 686 O O . GLY A 1 91 ? -16.361 -8.748 -2.135 1.00 65.06 91 GLY A O 1
ATOM 687 N N . SER A 1 92 ? -16.624 -10.923 -2.556 1.00 53.47 92 SER A N 1
ATOM 688 C CA . SER A 1 92 ? -17.546 -11.240 -1.445 1.00 53.47 92 SER A CA 1
ATOM 689 C C . SER A 1 92 ? -17.083 -10.887 -0.022 1.00 53.47 92 SER A C 1
ATOM 691 O O . SER A 1 92 ? -17.870 -11.029 0.909 1.00 53.47 92 SER A O 1
ATOM 693 N N . LEU A 1 93 ? -15.831 -10.457 0.169 1.00 53.59 93 LEU A N 1
ATOM 694 C CA . LEU A 1 93 ? -15.314 -9.954 1.454 1.00 53.59 93 LEU A CA 1
ATOM 695 C C . LEU A 1 93 ? -15.501 -8.431 1.619 1.00 53.59 93 LEU A C 1
ATOM 697 O O . LEU A 1 93 ? -15.213 -7.887 2.681 1.00 53.59 93 LEU A O 1
ATOM 701 N N . GLY A 1 94 ? -16.025 -7.756 0.591 1.00 56.91 94 GLY A N 1
ATOM 702 C CA . GLY A 1 94 ? -16.431 -6.355 0.623 1.00 56.91 94 GLY A CA 1
ATOM 703 C C . GLY A 1 94 ? -15.280 -5.348 0.544 1.00 56.91 94 GLY A C 1
ATOM 704 O O . GLY A 1 94 ? -14.109 -5.665 0.762 1.00 56.91 94 GLY A O 1
ATOM 705 N N . GLY A 1 95 ? -15.647 -4.092 0.281 1.00 67.06 95 GLY A N 1
ATOM 706 C CA . GLY A 1 95 ? -14.735 -2.954 0.112 1.00 67.06 95 GLY A CA 1
ATOM 707 C C . GLY A 1 95 ? -14.556 -2.563 -1.355 1.00 67.06 95 GLY A C 1
ATOM 708 O O . GLY A 1 95 ? -14.926 -3.312 -2.243 1.00 67.06 95 GLY A O 1
ATOM 709 N N . THR A 1 96 ? -13.997 -1.383 -1.613 1.00 75.19 96 THR A N 1
ATOM 710 C CA . THR A 1 96 ? -13.617 -0.948 -2.966 1.00 75.19 96 THR A CA 1
ATOM 711 C C . THR A 1 96 ? -12.128 -0.654 -2.956 1.00 75.19 96 THR A C 1
ATOM 713 O O . THR A 1 96 ? -11.671 0.154 -2.145 1.00 75.19 96 THR A O 1
ATOM 716 N N . LEU A 1 97 ? -11.377 -1.288 -3.855 1.00 80.38 97 LEU A N 1
ATOM 717 C CA . LEU A 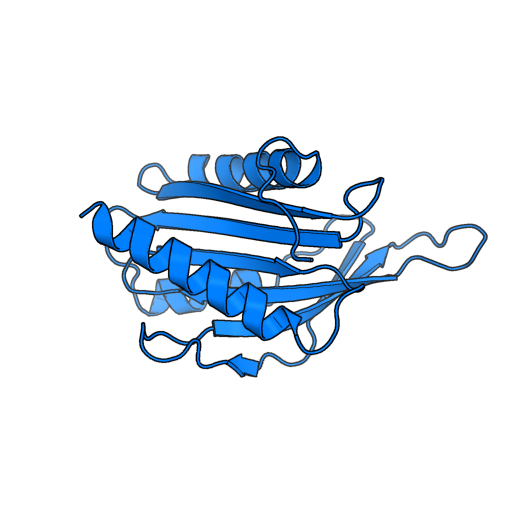1 97 ? -9.987 -0.927 -4.113 1.00 80.38 97 LEU A CA 1
ATOM 718 C C . LEU A 1 97 ? -9.948 0.137 -5.201 1.00 80.38 97 LEU A C 1
ATOM 720 O O . LEU A 1 97 ? -10.582 -0.003 -6.241 1.00 80.38 97 LEU A O 1
ATOM 724 N N . GLN A 1 98 ? -9.191 1.197 -4.969 1.00 86.44 98 GLN A N 1
ATOM 725 C CA . GLN A 1 98 ? -8.864 2.182 -5.987 1.00 86.44 98 GLN A CA 1
ATOM 726 C C . GLN A 1 98 ? -7.504 1.827 -6.571 1.00 86.44 98 GLN A C 1
ATOM 728 O O . GLN A 1 98 ? -6.547 1.707 -5.816 1.00 86.44 98 GLN A O 1
ATOM 733 N N . CYS A 1 99 ? -7.410 1.647 -7.884 1.00 83.94 99 CYS A N 1
ATOM 734 C CA . CYS A 1 99 ? -6.178 1.257 -8.563 1.00 83.94 99 CYS A CA 1
ATOM 735 C C . CYS A 1 99 ? -5.853 2.219 -9.704 1.00 83.94 99 CYS A C 1
ATOM 737 O O . CYS A 1 99 ? -6.744 2.604 -10.465 1.00 83.94 99 CYS A O 1
ATOM 739 N N . ALA A 1 100 ? -4.576 2.559 -9.849 1.00 83.94 100 ALA A N 1
ATOM 740 C CA . ALA A 1 100 ? -4.043 3.293 -10.987 1.00 83.94 100 ALA A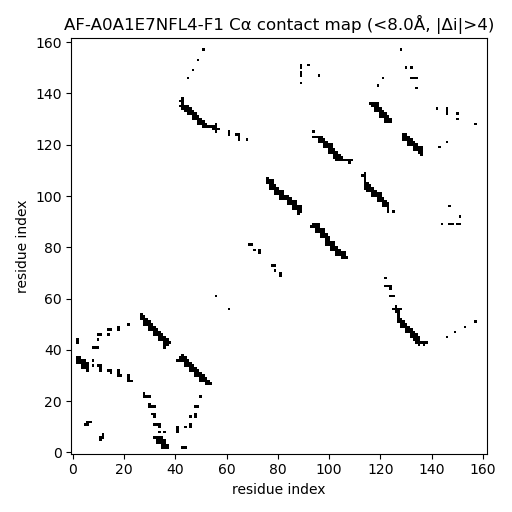 CA 1
ATOM 741 C C . ALA A 1 100 ? -2.657 2.758 -11.356 1.00 83.94 100 ALA A C 1
ATOM 743 O O . ALA A 1 100 ? -1.921 2.248 -10.510 1.00 83.94 100 ALA A O 1
ATOM 744 N N . GLU A 1 101 ? -2.295 2.903 -12.624 1.00 81.50 101 GLU A N 1
ATOM 745 C CA . GLU A 1 101 ? -0.919 2.713 -13.064 1.00 81.50 101 GLU A CA 1
ATOM 746 C C . GLU A 1 101 ? -0.078 3.926 -12.647 1.00 81.50 101 GLU A C 1
ATOM 748 O O . GLU A 1 101 ? -0.507 5.068 -12.806 1.00 81.50 101 GLU A O 1
ATOM 753 N N . THR A 1 102 ? 1.101 3.688 -12.093 1.00 80.69 102 THR A N 1
ATOM 754 C CA . THR A 1 102 ? 1.988 4.707 -11.540 1.00 80.69 102 THR A CA 1
ATOM 755 C C . THR A 1 102 ? 3.291 4.705 -12.315 1.00 80.69 102 THR A C 1
ATOM 757 O O . THR A 1 102 ? 4.094 3.787 -12.189 1.00 80.69 102 THR A O 1
ATOM 760 N N . TYR A 1 103 ? 3.538 5.775 -13.061 1.00 77.50 103 TYR A N 1
ATOM 761 C CA . TYR A 1 103 ? 4.776 5.986 -13.794 1.00 77.50 103 TYR A CA 1
ATOM 762 C C . TYR A 1 103 ? 5.725 6.861 -12.991 1.00 77.50 103 TYR A C 1
ATOM 764 O O . TYR A 1 103 ? 5.409 7.997 -12.638 1.00 77.50 103 TYR A O 1
ATOM 772 N N . THR A 1 104 ? 6.926 6.359 -12.756 1.00 78.25 104 THR A N 1
ATOM 773 C CA . THR A 1 104 ? 8.013 7.101 -12.132 1.00 78.25 104 THR A CA 1
ATOM 774 C C . THR A 1 104 ? 9.073 7.404 -13.171 1.00 78.25 104 THR A C 1
ATOM 776 O O . THR A 1 104 ? 9.648 6.494 -13.766 1.00 78.25 104 THR A O 1
ATOM 779 N N . LYS A 1 105 ? 9.351 8.691 -13.370 1.00 76.88 105 LYS A N 1
ATOM 780 C CA . LYS A 1 105 ? 10.395 9.177 -14.269 1.00 76.88 105 LYS A CA 1
ATOM 781 C C . LYS A 1 105 ? 11.544 9.792 -13.478 1.00 76.88 105 LYS A C 1
ATOM 783 O O . LYS A 1 105 ? 11.316 10.705 -12.684 1.00 76.88 105 LYS A O 1
ATOM 788 N N . THR A 1 106 ? 12.777 9.348 -13.719 1.00 78.06 106 THR A N 1
ATOM 789 C CA . THR A 1 106 ? 13.979 10.018 -13.192 1.00 78.06 106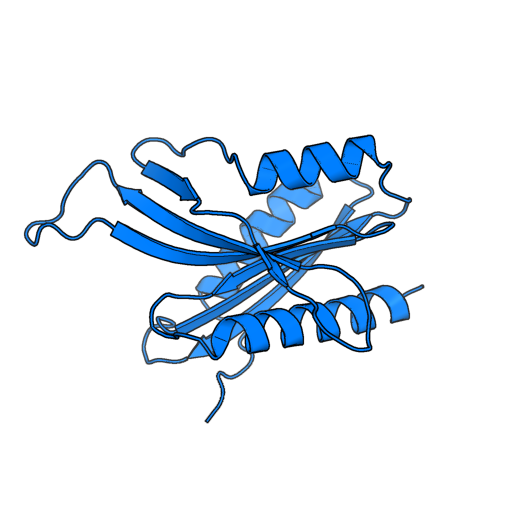 THR A CA 1
ATOM 790 C C . THR A 1 106 ? 14.392 11.189 -14.088 1.00 78.06 106 THR A C 1
ATOM 792 O O . THR A 1 106 ? 14.225 11.148 -15.307 1.00 78.06 106 THR A O 1
ATOM 795 N N . ALA A 1 107 ? 14.928 12.256 -13.492 1.00 70.19 107 ALA A N 1
ATOM 796 C CA . ALA A 1 107 ? 15.377 13.445 -14.222 1.00 70.19 107 ALA A CA 1
ATOM 797 C C . ALA A 1 107 ? 16.623 13.186 -15.091 1.00 70.19 107 ALA A C 1
ATOM 799 O O . ALA A 1 107 ? 16.821 13.856 -16.101 1.00 70.19 107 ALA A O 1
ATOM 800 N N . THR A 1 108 ? 17.450 12.210 -14.714 1.00 65.88 108 THR A N 1
ATOM 801 C CA . THR A 1 108 ? 18.613 11.753 -15.484 1.00 65.88 108 THR A CA 1
ATOM 802 C C . THR A 1 108 ? 18.293 10.463 -16.227 1.00 65.88 108 THR A C 1
ATOM 804 O O . THR A 1 108 ? 17.969 9.460 -15.588 1.00 65.88 108 THR A O 1
ATOM 807 N N . THR A 1 109 ? 18.420 10.504 -17.554 1.00 59.97 109 THR A N 1
ATOM 808 C CA . THR A 1 109 ? 18.466 9.333 -18.443 1.00 59.97 109 THR A CA 1
ATOM 809 C C . THR A 1 109 ? 19.798 8.616 -18.335 1.00 59.97 109 THR A C 1
ATOM 811 O O . THR A 1 109 ? 20.849 9.258 -18.383 1.00 59.97 109 THR A O 1
ATOM 814 N N . ASP A 1 110 ? 19.755 7.291 -18.187 1.00 60.06 110 ASP A N 1
ATOM 815 C CA . ASP A 1 110 ? 20.943 6.464 -18.365 1.00 60.06 110 ASP A CA 1
ATOM 816 C C . ASP A 1 110 ? 21.379 6.447 -19.844 1.00 60.06 110 ASP A C 1
ATOM 818 O O . ASP A 1 110 ? 20.719 7.013 -20.723 1.00 60.06 110 ASP A O 1
ATOM 822 N N . ALA A 1 111 ? 22.511 5.803 -20.135 1.00 56.09 111 ALA A N 1
ATOM 823 C CA . ALA A 1 111 ? 23.073 5.739 -21.487 1.00 56.09 111 ALA A CA 1
ATOM 824 C C . ALA A 1 111 ? 22.157 5.042 -22.519 1.00 56.09 111 ALA A C 1
ATOM 826 O O . ALA A 1 111 ? 22.418 5.134 -23.717 1.00 56.09 111 ALA A O 1
ATOM 827 N N . PHE A 1 112 ? 21.096 4.367 -22.068 1.00 55.81 112 PHE A N 1
ATOM 828 C CA . PHE A 1 112 ? 20.135 3.641 -22.894 1.00 55.81 112 PHE A CA 1
ATOM 829 C C . PHE A 1 112 ? 18.769 4.342 -22.976 1.00 55.81 112 PHE A C 1
ATOM 831 O O . PHE A 1 112 ? 17.866 3.836 -23.638 1.00 55.81 112 PHE A O 1
ATOM 838 N N . GLY A 1 113 ? 18.615 5.516 -22.351 1.00 57.03 113 GLY A N 1
ATOM 839 C CA . GLY A 1 113 ? 17.378 6.300 -22.369 1.00 57.03 113 GLY A CA 1
ATOM 840 C C . GLY A 1 113 ? 16.274 5.762 -21.451 1.00 57.03 113 GLY A C 1
ATOM 841 O O . GLY A 1 113 ? 15.142 6.246 -21.525 1.00 57.03 113 GLY A O 1
ATOM 842 N N . ASN A 1 114 ? 16.580 4.799 -20.577 1.00 60.88 114 ASN A N 1
ATOM 843 C CA . ASN A 1 114 ? 15.593 4.116 -19.746 1.00 60.88 114 ASN A CA 1
ATOM 844 C C . ASN A 1 114 ? 15.539 4.755 -18.351 1.00 60.88 114 ASN A C 1
ATOM 846 O O . ASN A 1 114 ? 16.392 4.527 -17.500 1.00 60.88 114 ASN A O 1
ATOM 850 N N . SER A 1 115 ? 14.515 5.571 -18.113 1.00 61.28 115 SER A N 1
ATOM 851 C CA . SER A 1 115 ? 14.279 6.249 -16.823 1.00 61.28 115 SER A CA 1
ATOM 852 C C . SER A 1 115 ? 12.857 6.107 -16.311 1.00 61.28 115 SER A C 1
ATOM 854 O O . SER A 1 115 ? 12.475 6.808 -15.373 1.00 61.28 115 SER A O 1
ATOM 856 N N . VAL A 1 116 ? 12.057 5.273 -16.974 1.00 69.06 116 VAL A N 1
ATOM 857 C CA . VAL A 1 116 ? 10.633 5.116 -16.695 1.00 69.06 116 VAL A CA 1
ATOM 858 C C . VAL A 1 116 ? 10.416 3.746 -16.082 1.00 69.06 116 VAL A C 1
ATOM 860 O O . VAL A 1 116 ? 10.692 2.732 -16.716 1.00 69.06 116 VAL A O 1
ATOM 863 N N . TYR A 1 117 ? 9.914 3.748 -14.856 1.00 74.12 117 TYR A N 1
ATOM 864 C CA . TYR A 1 117 ? 9.402 2.571 -14.169 1.00 74.12 117 TYR A CA 1
ATOM 865 C C . TYR A 1 117 ? 7.892 2.735 -14.092 1.00 74.12 117 TYR A C 1
ATOM 867 O O . TYR A 1 117 ? 7.436 3.799 -13.668 1.00 74.12 117 TYR A O 1
ATOM 875 N N . SER A 1 118 ? 7.118 1.740 -14.503 1.00 73.56 118 SER A N 1
ATOM 876 C CA . SER A 1 118 ? 5.700 1.682 -14.180 1.00 73.56 118 SER A CA 1
ATOM 877 C C . SER A 1 118 ? 5.496 0.701 -13.017 1.00 73.56 118 SER A C 1
ATOM 879 O O . SER A 1 118 ? 6.392 -0.048 -12.604 1.00 73.56 118 SER A O 1
ATOM 881 N N . THR A 1 119 ? 4.354 0.802 -12.360 1.00 78.56 119 THR A N 1
ATOM 882 C CA . THR A 1 119 ? 3.920 -0.072 -11.269 1.00 78.56 119 THR A CA 1
ATOM 883 C C . THR A 1 119 ? 2.422 0.132 -11.139 1.00 78.56 119 THR A C 1
ATOM 885 O O . THR A 1 119 ? 1.956 1.267 -11.138 1.00 78.56 119 THR A O 1
ATOM 888 N N . THR A 1 120 ? 1.636 -0.926 -10.971 1.00 82.56 120 THR A N 1
ATOM 889 C CA . THR A 1 120 ? 0.238 -0.742 -10.565 1.00 82.56 120 THR A CA 1
ATOM 890 C C . THR A 1 120 ? 0.186 -0.481 -9.067 1.00 82.56 120 THR A C 1
ATOM 892 O O . THR A 1 120 ? 0.645 -1.301 -8.270 1.00 82.56 120 THR A O 1
ATOM 895 N N . GLN A 1 121 ? -0.388 0.654 -8.677 1.00 85.56 121 GLN A N 1
ATOM 896 C CA . GLN A 1 121 ? -0.656 0.980 -7.285 1.00 85.56 121 GLN A CA 1
ATOM 897 C C . GLN A 1 121 ? -2.149 0.842 -7.003 1.00 85.56 121 GLN A C 1
ATOM 899 O O . GLN A 1 121 ? -2.976 1.431 -7.697 1.00 85.56 121 GLN A O 1
ATOM 904 N N . CYS A 1 122 ? -2.493 0.095 -5.959 1.00 84.56 122 CYS A N 1
ATOM 905 C CA . CYS A 1 122 ? -3.856 -0.008 -5.453 1.00 84.56 122 CYS A CA 1
ATOM 906 C C . CYS A 1 122 ? -3.920 0.440 -3.996 1.00 84.56 122 CYS A C 1
ATOM 908 O O . CYS A 1 122 ? -2.986 0.219 -3.229 1.00 84.56 122 CYS A O 1
ATOM 910 N N . ALA A 1 123 ? -5.032 1.038 -3.591 1.00 87.62 123 ALA A N 1
ATOM 911 C CA . ALA A 1 123 ? -5.263 1.443 -2.218 1.00 87.62 123 ALA A CA 1
ATOM 912 C C . ALA A 1 123 ? -6.714 1.246 -1.794 1.00 87.62 123 ALA A C 1
ATOM 914 O O . ALA A 1 123 ? -7.637 1.328 -2.605 1.00 87.62 123 ALA A O 1
ATOM 915 N N . TRP A 1 124 ? -6.917 1.040 -0.499 1.00 84.94 124 TRP A N 1
ATOM 916 C CA . TRP A 1 124 ? -8.231 1.126 0.129 1.00 84.94 124 TRP A CA 1
ATOM 917 C C . TRP A 1 124 ? -8.121 1.802 1.489 1.00 84.94 124 TRP A C 1
ATOM 919 O O . TRP A 1 124 ? -7.078 1.758 2.147 1.00 84.94 124 TRP A O 1
ATOM 929 N N . VAL A 1 125 ? -9.221 2.432 1.892 1.00 86.75 125 VAL A N 1
ATOM 930 C CA . VAL A 1 125 ? -9.389 3.042 3.209 1.00 86.75 125 VAL A CA 1
ATOM 931 C C . VAL A 1 125 ? -10.755 2.644 3.748 1.00 86.75 125 VAL A C 1
ATOM 933 O O . VAL A 1 125 ? -11.786 2.980 3.153 1.00 86.75 125 VAL A O 1
ATOM 936 N N . ASP A 1 126 ? -10.776 1.971 4.888 1.00 83.56 126 ASP A N 1
ATOM 937 C CA . ASP A 1 126 ? -12.001 1.549 5.569 1.00 83.56 126 ASP A CA 1
ATOM 938 C C . ASP A 1 126 ? -12.142 2.237 6.929 1.00 83.56 126 ASP A C 1
ATOM 940 O O . ASP A 1 126 ? -11.548 3.292 7.157 1.00 83.56 126 ASP A O 1
ATOM 944 N N . VAL A 1 127 ? -12.983 1.689 7.809 1.00 83.25 127 VAL A N 1
ATOM 945 C CA . VAL A 1 127 ? -13.366 2.305 9.081 1.00 83.25 127 VAL A CA 1
ATOM 946 C C . VAL A 1 127 ? -12.156 2.695 9.920 1.00 83.25 127 VAL A C 1
ATOM 948 O O . VAL A 1 127 ? -12.162 3.786 10.468 1.00 83.25 127 VAL A O 1
ATOM 951 N N . ASN A 1 128 ? -11.131 1.853 10.040 1.00 86.44 128 ASN A N 1
ATOM 952 C CA . ASN A 1 128 ? -9.925 2.158 10.820 1.00 86.44 128 ASN A CA 1
ATOM 953 C C . ASN A 1 128 ? -8.633 1.638 10.177 1.00 86.44 128 ASN A C 1
ATOM 955 O O . ASN A 1 128 ? -7.589 1.604 10.822 1.00 86.44 128 ASN A O 1
ATOM 959 N N . THR A 1 129 ? -8.698 1.222 8.917 1.00 85.88 129 THR A N 1
ATOM 960 C CA . THR A 1 129 ? -7.594 0.572 8.216 1.00 85.88 129 THR A CA 1
ATOM 961 C C . THR A 1 129 ? -7.328 1.241 6.880 1.00 85.88 129 THR A C 1
ATOM 963 O O . THR A 1 129 ? -8.222 1.775 6.220 1.00 85.88 129 THR A O 1
ATOM 966 N N . VAL A 1 130 ? -6.062 1.211 6.486 1.00 88.31 130 VAL A N 1
ATOM 967 C CA . VAL A 1 130 ? -5.574 1.664 5.187 1.00 88.31 130 VAL A CA 1
ATOM 968 C C . VAL A 1 130 ? -4.654 0.579 4.663 1.00 88.31 130 VAL A C 1
ATOM 970 O O . VAL A 1 130 ? -3.821 0.084 5.418 1.00 88.31 130 VAL A O 1
ATOM 973 N N . ALA A 1 131 ? -4.726 0.245 3.379 1.00 86.75 131 ALA A N 1
ATOM 974 C CA . ALA A 1 131 ? -3.601 -0.431 2.748 1.00 86.75 131 ALA A CA 1
ATOM 975 C C . ALA A 1 131 ? -3.254 0.180 1.401 1.00 86.75 131 ALA A C 1
ATOM 977 O O . ALA A 1 131 ? -4.125 0.656 0.673 1.00 86.75 131 ALA A O 1
ATOM 978 N N . VAL A 1 132 ? -1.965 0.121 1.089 1.00 88.12 132 VAL A N 1
ATOM 979 C CA . VAL A 1 132 ? -1.370 0.504 -0.185 1.00 88.12 132 VAL A CA 1
ATOM 980 C C . VAL A 1 132 ? -0.614 -0.703 -0.719 1.00 88.12 132 VAL A C 1
ATOM 982 O O . VAL A 1 132 ? 0.176 -1.318 -0.003 1.00 88.12 132 VAL A O 1
ATOM 985 N N . ILE A 1 133 ? -0.882 -1.041 -1.972 1.00 85.75 133 ILE A N 1
ATOM 986 C CA . ILE A 1 133 ? -0.405 -2.239 -2.650 1.00 85.75 133 ILE A CA 1
ATOM 987 C C . ILE A 1 133 ? 0.375 -1.790 -3.880 1.00 85.75 133 ILE A C 1
ATOM 989 O O . ILE A 1 133 ? -0.166 -1.045 -4.696 1.00 85.75 133 ILE A O 1
ATOM 993 N N . GLY A 1 134 ? 1.628 -2.220 -4.005 1.00 85.06 134 GLY A N 1
ATOM 994 C CA . GLY A 1 134 ? 2.466 -1.983 -5.181 1.00 85.06 134 GLY A CA 1
ATOM 995 C C . GLY A 1 134 ? 2.687 -3.277 -5.954 1.00 85.06 134 GLY A C 1
ATOM 996 O O . GLY A 1 134 ? 2.980 -4.306 -5.350 1.00 85.06 134 GLY A O 1
ATOM 997 N N . ILE A 1 135 ? 2.536 -3.236 -7.276 1.00 82.25 135 ILE A N 1
ATOM 998 C CA . ILE A 1 135 ? 2.626 -4.407 -8.154 1.00 82.25 135 ILE A CA 1
ATOM 999 C C . ILE A 1 135 ? 3.516 -4.067 -9.352 1.00 82.25 135 ILE A C 1
ATOM 1001 O O . ILE A 1 135 ? 3.214 -3.121 -10.081 1.00 82.25 135 ILE A O 1
ATOM 1005 N N . SER A 1 136 ? 4.607 -4.811 -9.551 1.00 78.50 136 SER A N 1
ATOM 1006 C CA . SER A 1 136 ? 5.575 -4.508 -10.613 1.00 78.50 136 SER A CA 1
ATOM 1007 C C . SER A 1 136 ? 5.062 -4.791 -12.033 1.00 78.50 136 SER A C 1
ATOM 1009 O O . SER A 1 136 ? 4.164 -5.604 -12.240 1.00 78.50 136 SER A O 1
ATOM 1011 N N . ASP A 1 137 ? 5.665 -4.117 -13.017 1.00 62.75 137 ASP A N 1
ATOM 1012 C CA . ASP A 1 137 ? 5.243 -4.074 -14.432 1.00 62.75 137 ASP A CA 1
ATOM 1013 C C . ASP A 1 137 ? 5.278 -5.381 -15.210 1.00 62.75 137 ASP A C 1
ATOM 1015 O O . ASP A 1 137 ? 4.617 -5.510 -16.241 1.00 62.75 137 ASP A O 1
ATOM 1019 N N . ALA A 1 138 ? 6.069 -6.356 -14.770 1.00 56.34 138 ALA A N 1
ATOM 1020 C CA . ALA A 1 138 ? 6.274 -7.598 -15.512 1.00 56.34 138 ALA A CA 1
ATOM 1021 C C . ALA A 1 138 ? 5.036 -8.519 -15.507 1.00 56.34 138 ALA A C 1
ATOM 1023 O O . ALA A 1 138 ? 5.097 -9.671 -15.941 1.00 56.34 138 ALA A O 1
ATOM 1024 N N . VAL A 1 139 ? 3.907 -8.025 -15.004 1.00 53.53 139 VAL A N 1
ATOM 1025 C CA . VAL A 1 139 ? 2.725 -8.809 -14.726 1.00 53.53 139 VAL A CA 1
ATOM 1026 C C . VAL A 1 139 ? 1.499 -7.983 -15.163 1.00 53.53 139 VAL A C 1
ATOM 1028 O O . VAL A 1 139 ? 1.213 -6.918 -14.621 1.00 53.53 139 VAL A O 1
ATOM 1031 N N . SER A 1 140 ? 0.816 -8.433 -16.227 1.00 50.28 140 SER A N 1
ATOM 1032 C CA . SER A 1 140 ? -0.348 -7.747 -16.814 1.00 50.28 140 SER A CA 1
ATOM 1033 C C . SER A 1 140 ? -1.651 -8.516 -16.580 1.00 50.28 140 SER A C 1
ATOM 1035 O O . SER A 1 140 ? -1.687 -9.746 -16.658 1.00 50.28 140 SER A O 1
ATOM 1037 N N . GLY A 1 141 ? -2.744 -7.779 -16.331 1.00 48.62 141 GLY A N 1
ATOM 1038 C CA . GLY A 1 141 ? -4.140 -8.248 -16.279 1.00 48.62 141 GLY A CA 1
ATOM 1039 C C . GLY A 1 141 ? -4.507 -9.175 -15.109 1.00 48.62 141 GLY A C 1
ATOM 1040 O O . GLY A 1 141 ? -5.530 -8.971 -14.463 1.00 48.62 141 GLY A O 1
ATOM 1041 N N . GLN A 1 142 ? -3.668 -10.164 -14.797 1.00 51.56 142 GLN A N 1
ATOM 1042 C CA . GLN A 1 142 ? -3.824 -11.093 -13.672 1.00 51.56 142 GLN A CA 1
ATOM 1043 C C . GLN A 1 142 ? -3.479 -10.458 -12.316 1.00 51.56 142 GLN A C 1
ATOM 10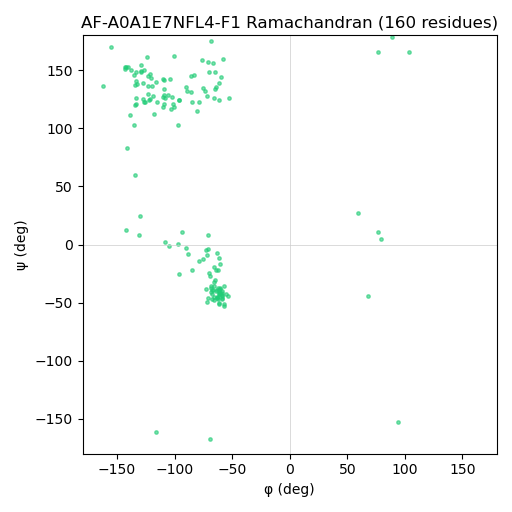45 O O . GLN A 1 142 ? -3.777 -11.027 -11.266 1.00 51.56 142 GLN A O 1
ATOM 1050 N N . ASP A 1 143 ? -2.858 -9.283 -12.316 1.00 56.75 143 ASP A N 1
ATOM 1051 C CA . ASP A 1 143 ? -2.156 -8.769 -11.136 1.00 56.75 143 ASP A CA 1
ATOM 1052 C C . ASP A 1 143 ? -2.978 -7.819 -10.297 1.00 56.75 143 ASP A C 1
ATOM 1054 O O . ASP A 1 143 ? -2.840 -7.814 -9.078 1.00 56.75 143 ASP A O 1
ATOM 1058 N N . VAL A 1 144 ? -3.959 -7.160 -10.912 1.00 61.09 144 VAL A N 1
ATOM 1059 C CA . VAL A 1 144 ? -5.045 -6.498 -10.183 1.00 61.09 144 VAL A CA 1
ATOM 1060 C C . VAL A 1 144 ? -5.800 -7.521 -9.321 1.00 61.09 144 VAL A C 1
ATOM 1062 O O . VAL A 1 144 ? -6.106 -7.245 -8.163 1.00 61.09 144 VAL A O 1
ATOM 1065 N N . THR A 1 145 ? -6.036 -8.737 -9.834 1.00 64.19 145 THR A N 1
ATOM 1066 C CA . THR A 1 145 ? -6.698 -9.817 -9.081 1.00 64.19 145 THR A CA 1
ATOM 1067 C C . THR A 1 145 ? -5.832 -10.344 -7.931 1.00 64.19 145 THR A C 1
ATOM 1069 O O . THR A 1 145 ? -6.359 -10.594 -6.848 1.00 64.19 145 THR A O 1
ATOM 1072 N N . LYS A 1 146 ? -4.506 -10.449 -8.111 1.00 64.94 146 LYS A N 1
ATOM 1073 C CA . LYS A 1 146 ? -3.573 -10.801 -7.020 1.00 64.94 146 LYS A CA 1
ATOM 1074 C C . LYS A 1 146 ? -3.474 -9.697 -5.966 1.00 64.94 146 LYS A C 1
ATOM 1076 O O . LYS A 1 146 ? -3.482 -9.987 -4.775 1.00 64.94 146 LYS A O 1
ATOM 1081 N N . GLY A 1 147 ? -3.435 -8.430 -6.381 1.00 64.44 147 GLY A N 1
ATOM 1082 C CA . GLY A 1 147 ? -3.501 -7.290 -5.465 1.00 64.44 147 GLY A CA 1
ATOM 1083 C C . GLY A 1 147 ? -4.789 -7.306 -4.640 1.00 64.44 147 GLY A C 1
ATOM 1084 O O . GLY A 1 147 ? -4.747 -7.148 -3.421 1.00 64.44 147 GLY A O 1
ATOM 1085 N N . ALA A 1 148 ? -5.924 -7.598 -5.279 1.00 68.31 148 ALA A N 1
ATOM 1086 C CA . ALA A 1 148 ? -7.203 -7.759 -4.596 1.00 68.31 148 ALA A CA 1
ATOM 1087 C C . ALA A 1 148 ? -7.208 -8.941 -3.613 1.00 68.31 148 ALA A C 1
ATOM 1089 O O . ALA A 1 148 ? -7.747 -8.826 -2.517 1.00 68.31 148 ALA A O 1
ATOM 1090 N N . GLU A 1 149 ? -6.581 -10.069 -3.954 1.00 73.38 149 GLU A N 1
ATOM 1091 C CA . GLU A 1 149 ? -6.376 -11.192 -3.031 1.00 73.38 149 GLU A CA 1
ATOM 1092 C C . GLU A 1 149 ? -5.595 -10.809 -1.782 1.00 73.38 149 GLU A C 1
ATOM 1094 O O . GLU A 1 149 ? -6.021 -11.122 -0.673 1.00 73.38 149 GLU A O 1
ATOM 1099 N N . ILE A 1 150 ? -4.524 -10.043 -1.930 1.00 72.19 150 ILE A N 1
ATOM 1100 C CA . ILE A 1 150 ? -3.726 -9.657 -0.773 1.00 72.19 150 ILE A CA 1
ATOM 1101 C C . ILE A 1 150 ? -4.468 -8.619 0.079 1.00 72.19 150 ILE A C 1
ATOM 1103 O O . ILE A 1 150 ? -4.454 -8.710 1.306 1.00 72.19 150 ILE A O 1
ATOM 1107 N N . ALA A 1 151 ? -5.186 -7.675 -0.540 1.00 68.94 151 ALA A N 1
ATOM 1108 C CA . ALA A 1 151 ? -6.069 -6.764 0.191 1.00 68.94 151 ALA A CA 1
ATOM 1109 C C . ALA A 1 151 ? -7.091 -7.532 1.049 1.00 68.94 151 ALA A C 1
ATOM 1111 O O . ALA A 1 151 ? -7.312 -7.180 2.209 1.00 68.94 151 ALA A O 1
ATOM 1112 N N . ARG A 1 152 ? -7.671 -8.606 0.487 1.00 74.56 152 ARG A N 1
ATOM 1113 C CA . ARG A 1 152 ? -8.611 -9.504 1.173 1.00 74.56 152 ARG A CA 1
ATOM 1114 C C . ARG A 1 152 ? -7.970 -10.186 2.382 1.00 74.56 152 ARG A C 1
ATOM 1116 O O . ARG A 1 152 ? -8.533 -10.124 3.472 1.00 74.56 152 ARG A O 1
ATOM 1123 N N . GLU A 1 153 ? -6.807 -10.810 2.205 1.00 73.00 153 GLU A N 1
ATOM 1124 C CA . GLU A 1 153 ? -6.089 -11.494 3.291 1.00 73.00 153 GLU A CA 1
ATOM 1125 C C . GLU A 1 153 ? -5.720 -10.533 4.427 1.00 73.00 153 GLU A C 1
ATOM 1127 O O . GLU A 1 153 ? -5.913 -10.852 5.601 1.00 73.00 153 GLU A O 1
ATOM 1132 N N . PHE A 1 154 ? -5.241 -9.333 4.090 1.00 70.44 154 PHE A N 1
ATOM 1133 C CA . PHE A 1 154 ? -4.900 -8.323 5.089 1.00 70.44 154 PHE A CA 1
ATOM 1134 C C . PHE A 1 154 ? -6.107 -7.817 5.855 1.00 70.44 154 PHE A C 1
ATOM 1136 O O . PHE A 1 154 ? -6.038 -7.706 7.077 1.00 70.44 154 PHE A O 1
ATOM 1143 N N . ARG A 1 155 ? -7.204 -7.519 5.155 1.00 68.62 155 ARG A N 1
ATOM 1144 C CA . ARG A 1 155 ? -8.451 -7.099 5.790 1.00 68.62 155 ARG A CA 1
ATOM 1145 C C . ARG A 1 155 ? -8.919 -8.151 6.790 1.00 68.62 155 ARG A C 1
ATOM 1147 O O . ARG A 1 155 ? -9.137 -7.819 7.950 1.00 68.62 155 ARG A O 1
ATOM 1154 N N . ALA A 1 156 ? -8.992 -9.411 6.363 1.00 70.31 156 ALA A N 1
ATOM 1155 C CA . ALA A 1 156 ? -9.399 -10.514 7.227 1.00 70.31 156 ALA A CA 1
ATOM 1156 C C . ALA A 1 156 ? -8.475 -10.649 8.452 1.00 70.31 156 ALA A C 1
ATOM 1158 O O . ALA A 1 156 ? -8.948 -10.829 9.573 1.00 70.31 156 ALA A O 1
ATOM 1159 N N . ALA A 1 157 ? -7.160 -10.506 8.260 1.00 63.22 157 ALA A N 1
ATOM 1160 C CA . ALA A 1 157 ? -6.189 -10.565 9.348 1.00 63.22 157 ALA A CA 1
ATOM 1161 C C . ALA A 1 157 ? -6.298 -9.378 10.322 1.00 63.22 157 ALA A C 1
ATOM 1163 O O . ALA A 1 157 ? -6.157 -9.585 11.526 1.00 63.22 157 ALA A O 1
ATOM 1164 N N . ALA A 1 158 ? -6.549 -8.161 9.835 1.00 61.41 158 ALA A N 1
ATOM 1165 C CA . ALA A 1 158 ? -6.717 -6.967 10.666 1.00 61.41 158 ALA A CA 1
ATOM 1166 C C . ALA A 1 158 ? -8.038 -7.005 11.451 1.00 61.41 158 ALA A C 1
ATOM 1168 O O . ALA A 1 158 ? -8.046 -6.809 12.661 1.00 61.41 158 ALA A O 1
ATOM 1169 N N . GLU A 1 159 ? -9.147 -7.355 10.795 1.00 61.25 159 GLU A N 1
ATOM 1170 C CA . GLU A 1 159 ? -10.465 -7.460 11.436 1.00 61.25 159 GLU A CA 1
ATOM 1171 C C . GLU A 1 159 ? -10.513 -8.575 12.497 1.00 61.25 159 GLU A C 1
ATOM 1173 O O . GLU A 1 159 ? -11.207 -8.428 13.498 1.00 61.25 159 GLU A O 1
ATOM 1178 N N . SER A 1 160 ? -9.734 -9.654 12.334 1.00 57.16 160 SER A N 1
ATOM 1179 C CA . SER A 1 160 ? -9.634 -10.750 13.315 1.00 57.16 160 SER A CA 1
ATOM 1180 C C . SER A 1 160 ? -8.876 -10.414 14.610 1.00 57.16 160 SER A C 1
ATOM 1182 O O . SER A 1 160 ? -8.851 -11.237 15.523 1.00 57.16 160 SER A O 1
ATOM 1184 N N . ARG A 1 161 ? -8.216 -9.248 14.687 1.00 52.56 161 ARG A N 1
ATOM 1185 C CA . ARG A 1 161 ? -7.434 -8.804 15.860 1.00 52.56 161 ARG A CA 1
ATOM 1186 C C . ARG A 1 161 ? -8.208 -7.862 16.792 1.00 52.56 161 ARG A C 1
ATOM 1188 O O . ARG A 1 161 ? -7.644 -7.440 17.800 1.00 52.56 161 ARG A O 1
ATOM 1195 N N . ARG A 1 162 ? -9.466 -7.556 16.461 1.00 52.25 162 ARG A N 1
ATOM 1196 C CA . ARG A 1 162 ? -10.443 -6.916 17.356 1.00 52.25 162 ARG A CA 1
ATOM 1197 C C . ARG A 1 162 ? -11.067 -7.925 18.310 1.00 52.25 162 ARG A C 1
ATOM 1199 O O . ARG A 1 162 ? -11.354 -7.511 19.453 1.00 52.25 162 ARG A O 1
#

Organism: Kitasatospora aureofaciens (NCBI:txid1894)

Nearest PDB structures (foldseek):
  4dul-assembly1_A  TM=5.912E-01  e=9.250E-01  Arabidopsis thaliana
  3q63-assembly2_D  TM=3.110E-01  e=3.794E-01  Mesorhizobium japonicum MAFF 303099
  2b1x-assembly1_B  TM=3.067E-01  e=2.255E+00  Rhodococcus sp. NCIMB 12038
  6baq-assembly2_B  TM=1.556E-01  e=2.384E+00  Mus musculus

Foldseek 3Di:
DFFDKDCPAPVNVVVVVVLVVVCVVPVQKDWDKIKGADDPRSLWIKIKIKIFGPAFQDPVSQVVVVCCVQPPDADVQKDKHWDDWDWDFLPDLDFIKTKTKIWMAGNDADPVRDGIFIWIWIWGDDGGMIMIMTGGDVDPDCVVNVSSVVVSVVVVVVVVVD

Sequence (162 aa):
MGMARNDHSNMAKLIRQESQALAARYPDVHSTTTAYVGGTFDENYVTVMAFEKDSAISDQGRSQILAGIWRPANAPGMTVVHGQVSNVDPGSLGGTLQCAETYTKTATTDAFGNSVYSTTQCAWVDVNTVAVIGISDAVSGQDVTKGAEIAREFRAAAESRR

Secondary structure (DSSP, 8-state):
-PPEE-TTSHHHHHHHHHHHHHHTT-TTEEEEEEEEEESSSS-EEEEEEEEEESSPPPHHHHHHHHHHHHSPPPPTTEEEEE---EEE---TT---EEEEEEEEEESS--TT---EEEEEEEEEE-SSEEEEEEEETT--SSHHHHHHHHHHHHHHHHHTT-

pLDDT: mean 77.32, std 11.44, range [42.62, 91.12]

Mean predicted aligned error: 7.65 Å